Protein AF-A0A968LI42-F1 (afdb_monomer_lite)

pLDDT: mean 84.61, std 16.61, range [33.44, 98.5]

Secondary structure (DSSP, 8-state):
--------------PPPP-TTSBPPPPSS--B---EEEE----SS-EEEE--TTS-TT--GGGSHHHHHHHH-S---GGGSPEEEEE-TT-EEEEPEEGGGEE--EE-TT--EEEEEEEEETTEEEEEEEE-BTTTEEEPPP----

Sequence (146 aa):
MILAVIAVLPIIAVLPLPNAQGDYLPPIRRTPVHRLWQVVDRDPAGLNCRMAAEFPPGTLWFETARGQVLLTSDRHPIGQWPVVATLKRGAMVQAFSGNLGAQLIIRDRQKKPWLPVLVERSRGGVHCFVRANSKLIQPAGKETRF

Structure (mmCIF, N/CA/C/O backbone):
data_AF-A0A968LI42-F1
#
_entry.id   AF-A0A968LI42-F1
#
loop_
_atom_site.group_PDB
_atom_site.id
_atom_site.type_symbol
_atom_site.label_atom_id
_atom_site.label_alt_id
_atom_site.label_comp_id
_atom_site.label_asym_id
_atom_site.label_entity_id
_atom_site.label_seq_id
_atom_site.pdbx_PDB_ins_code
_atom_site.Cartn_x
_atom_site.Cartn_y
_atom_site.Cartn_z
_atom_site.occupancy
_atom_site.B_iso_or_equiv
_atom_site.auth_seq_id
_atom_site.auth_comp_id
_atom_site.auth_asym_id
_atom_site.auth_atom_id
_atom_site.pdbx_PDB_model_num
ATOM 1 N N . MET A 1 1 ? -11.589 49.378 25.412 1.00 38.12 1 MET A N 1
ATOM 2 C CA . MET A 1 1 ? -10.593 48.292 25.280 1.00 38.12 1 MET A CA 1
ATOM 3 C C . MET A 1 1 ? -11.362 47.006 25.007 1.00 38.12 1 MET A C 1
ATOM 5 O O . MET A 1 1 ? -12.029 46.529 25.911 1.00 38.12 1 MET A O 1
ATOM 9 N N . ILE A 1 2 ? -11.388 46.516 23.765 1.00 40.88 2 ILE A N 1
ATOM 10 C CA . ILE A 1 2 ? -12.085 45.268 23.407 1.00 40.88 2 ILE A CA 1
ATOM 11 C C . ILE A 1 2 ? -11.005 44.200 23.232 1.00 40.88 2 ILE A C 1
ATOM 13 O O . ILE A 1 2 ? -10.184 44.306 22.324 1.00 40.88 2 ILE A O 1
ATOM 17 N N . LEU A 1 3 ? -10.970 43.213 24.131 1.00 42.28 3 LEU A N 1
ATOM 18 C CA . LEU A 1 3 ? -10.148 42.018 23.952 1.00 42.28 3 LEU A CA 1
ATOM 19 C C . LEU A 1 3 ? -10.745 41.198 22.802 1.00 42.28 3 LEU A C 1
ATOM 21 O O . LEU A 1 3 ? -11.840 40.652 22.927 1.00 42.28 3 LEU A O 1
ATOM 25 N N . ALA A 1 4 ? -10.025 41.105 21.688 1.00 46.06 4 ALA A N 1
ATOM 26 C CA . ALA A 1 4 ? -10.322 40.132 20.648 1.00 46.06 4 ALA A CA 1
ATOM 27 C C . ALA A 1 4 ? -9.869 38.748 21.134 1.00 46.06 4 ALA A C 1
ATOM 29 O O . ALA A 1 4 ? -8.674 38.477 21.254 1.00 46.06 4 ALA A O 1
ATOM 30 N N . VAL A 1 5 ? -10.826 37.872 21.436 1.00 51.34 5 VAL A N 1
ATOM 31 C CA . VAL A 1 5 ? -10.554 36.456 21.698 1.00 51.34 5 VAL A CA 1
ATOM 32 C C . VAL A 1 5 ? -10.267 35.794 20.354 1.00 51.34 5 VAL A C 1
ATOM 34 O O . VAL A 1 5 ? -11.173 35.557 19.557 1.00 51.34 5 VAL A O 1
ATOM 37 N N . ILE A 1 6 ? -8.992 35.530 20.074 1.00 55.97 6 ILE A N 1
ATOM 38 C CA . ILE A 1 6 ? -8.581 34.747 18.907 1.00 55.97 6 ILE A CA 1
ATOM 39 C C . ILE A 1 6 ? -8.971 33.292 19.186 1.00 55.97 6 ILE A C 1
ATOM 41 O O . ILE A 1 6 ? -8.289 32.581 19.922 1.00 55.97 6 ILE A O 1
ATOM 45 N N . ALA A 1 7 ? -10.093 32.851 18.619 1.00 50.75 7 ALA A N 1
ATOM 46 C CA . ALA A 1 7 ? -10.469 31.446 18.616 1.00 50.75 7 ALA A CA 1
ATOM 47 C C . ALA A 1 7 ? -9.493 30.673 17.715 1.00 50.75 7 ALA A C 1
ATOM 49 O O . ALA A 1 7 ? -9.561 30.746 16.488 1.00 50.75 7 ALA A O 1
ATOM 50 N N . VAL A 1 8 ? -8.565 29.937 18.326 1.00 54.16 8 VAL A N 1
ATOM 51 C CA . VAL A 1 8 ? -7.714 28.979 17.616 1.00 54.16 8 VAL A CA 1
ATOM 52 C C . VAL A 1 8 ? -8.575 27.755 17.312 1.00 54.16 8 VAL A C 1
ATOM 54 O O . VAL A 1 8 ? -8.762 26.887 18.162 1.00 54.16 8 VAL A O 1
ATOM 57 N N . LEU A 1 9 ? -9.160 27.705 16.115 1.00 43.16 9 LEU A N 1
ATOM 58 C CA . LEU A 1 9 ? -9.849 26.505 15.643 1.00 43.16 9 LEU A CA 1
ATOM 59 C C . LEU A 1 9 ? -8.829 25.356 15.569 1.00 43.16 9 LEU A C 1
ATOM 61 O O . LEU A 1 9 ? -7.782 25.525 14.934 1.00 43.16 9 LEU A O 1
ATOM 65 N N . PRO A 1 10 ? -9.089 24.195 16.197 1.00 48.25 10 PRO A N 1
ATOM 66 C CA . PRO A 1 10 ? -8.191 23.061 16.078 1.00 48.25 10 PRO A CA 1
ATOM 67 C C . PRO A 1 10 ? -8.128 22.648 14.609 1.00 48.25 10 PRO A C 1
ATOM 69 O O . PRO A 1 10 ? -9.155 22.480 13.949 1.00 48.25 10 PRO A O 1
ATOM 72 N N . ILE A 1 11 ? -6.911 22.475 14.093 1.00 48.50 11 ILE A N 1
ATOM 73 C CA . ILE A 1 11 ? -6.694 21.834 12.799 1.00 48.50 11 ILE A CA 1
ATOM 74 C C . ILE A 1 11 ? -7.226 20.409 12.949 1.00 48.50 11 ILE A C 1
ATOM 76 O O . ILE A 1 11 ? -6.555 19.547 13.518 1.00 48.50 11 ILE A O 1
ATOM 80 N N . ILE A 1 12 ? -8.448 20.157 12.479 1.00 51.66 12 ILE A N 1
ATOM 81 C CA . ILE A 1 12 ? -8.954 18.796 12.347 1.00 51.66 12 ILE A CA 1
ATOM 82 C C . ILE A 1 12 ? -8.018 18.123 11.347 1.00 51.66 12 ILE A C 1
ATOM 84 O O . ILE A 1 12 ? -8.010 18.462 10.163 1.00 51.66 12 ILE A O 1
ATOM 88 N N . ALA A 1 13 ? -7.176 17.210 11.828 1.00 59.41 13 ALA A N 1
ATOM 89 C CA . ALA A 1 13 ? -6.402 16.346 10.957 1.00 59.41 13 ALA A CA 1
ATOM 90 C C . ALA A 1 13 ? -7.403 15.484 10.178 1.00 59.41 13 ALA A C 1
ATOM 92 O O . ALA A 1 13 ? -7.950 14.518 10.708 1.00 59.41 13 ALA A O 1
ATOM 93 N N . VAL A 1 14 ? -7.706 15.884 8.942 1.00 73.56 14 VAL A N 1
ATOM 94 C CA . VAL A 1 14 ? -8.646 15.159 8.087 1.00 73.56 14 VAL A CA 1
ATOM 95 C C . VAL A 1 14 ? -7.970 13.867 7.654 1.00 73.56 14 VAL A C 1
ATOM 97 O O . VAL A 1 14 ? -7.071 13.871 6.812 1.00 73.56 14 VAL A O 1
ATOM 100 N N . LEU A 1 15 ? -8.384 12.758 8.266 1.00 86.38 15 LEU A N 1
ATOM 101 C CA . LEU A 1 15 ? -7.966 11.429 7.842 1.00 86.38 15 LEU A CA 1
ATOM 102 C C . LEU A 1 15 ? -8.433 11.192 6.395 1.00 86.38 15 LEU A C 1
ATOM 104 O O . LEU A 1 15 ? -9.533 11.621 6.035 1.00 86.38 15 LEU A O 1
ATOM 108 N N . PRO A 1 16 ? -7.637 10.500 5.560 1.00 89.56 16 PRO A N 1
ATOM 109 C CA . PRO A 1 16 ? -8.080 10.070 4.242 1.00 89.56 16 PRO A CA 1
ATOM 110 C C . PRO A 1 16 ? -9.442 9.371 4.308 1.00 89.56 16 PRO A C 1
ATOM 112 O O . PRO A 1 16 ? -9.642 8.454 5.105 1.00 89.56 16 PRO A O 1
ATOM 115 N N . LEU A 1 17 ? -10.374 9.790 3.453 1.00 91.06 17 LEU A N 1
ATOM 116 C CA . LEU A 1 17 ? -11.706 9.197 3.365 1.00 91.06 17 LEU A CA 1
ATOM 117 C C . LEU A 1 17 ? -11.792 8.281 2.137 1.00 91.06 17 LEU A C 1
ATOM 119 O O . LEU A 1 17 ? -11.353 8.677 1.052 1.00 91.06 17 LEU A O 1
ATOM 123 N N . PRO A 1 18 ? -12.335 7.061 2.279 1.00 95.00 18 PRO A N 1
ATOM 124 C CA . PRO A 1 18 ? -12.588 6.196 1.139 1.00 95.00 18 PRO A CA 1
ATOM 125 C C . PRO A 1 18 ? -13.828 6.664 0.362 1.00 95.00 18 PRO A C 1
ATOM 127 O O . PRO A 1 18 ? -14.681 7.380 0.886 1.00 95.00 18 PRO A O 1
ATOM 130 N N . ASN A 1 19 ? -13.963 6.219 -0.886 1.00 95.31 19 ASN A N 1
ATOM 131 C CA . ASN A 1 19 ? -15.198 6.381 -1.652 1.00 95.31 19 ASN A CA 1
ATOM 132 C C . ASN A 1 19 ? -16.291 5.382 -1.203 1.00 95.31 19 ASN A C 1
ATOM 134 O O . ASN A 1 19 ? -16.086 4.566 -0.303 1.00 95.31 19 ASN A O 1
ATOM 138 N N . ALA A 1 20 ? -17.447 5.395 -1.877 1.00 96.94 20 ALA A N 1
ATOM 139 C CA . ALA A 1 20 ? -18.573 4.500 -1.581 1.00 96.94 20 ALA A CA 1
ATOM 140 C C . ALA A 1 20 ? -18.240 2.996 -1.705 1.00 96.94 20 ALA A C 1
ATOM 142 O O . ALA A 1 20 ? -18.896 2.161 -1.088 1.00 96.94 20 ALA A O 1
ATOM 143 N N . GLN A 1 21 ? -17.213 2.631 -2.476 1.00 97.56 21 GLN A N 1
ATOM 144 C CA . GLN A 1 21 ? -16.734 1.253 -2.630 1.00 97.56 21 GLN A CA 1
ATOM 145 C C . GLN A 1 21 ? -15.685 0.868 -1.570 1.00 97.56 21 GLN A C 1
ATOM 147 O O . GLN A 1 21 ? -15.182 -0.260 -1.561 1.00 97.56 21 GLN A O 1
ATOM 152 N N . GLY A 1 22 ? -15.352 1.790 -0.666 1.00 97.44 22 GLY A N 1
ATOM 153 C CA . GLY A 1 22 ? -14.304 1.627 0.332 1.00 97.44 22 GLY A CA 1
ATOM 154 C C . GLY A 1 22 ? -12.902 1.927 -0.200 1.00 97.44 22 GLY A C 1
ATOM 155 O O . GLY A 1 22 ? -11.942 1.783 0.542 1.00 97.44 22 GLY A O 1
ATOM 156 N N . ASP A 1 23 ? -12.749 2.345 -1.453 1.00 98.19 23 ASP A N 1
ATOM 157 C CA . ASP A 1 23 ? -11.447 2.591 -2.070 1.00 98.19 23 ASP A CA 1
ATOM 158 C C . ASP A 1 23 ? -10.904 3.974 -1.676 1.00 98.19 23 ASP A C 1
ATOM 160 O O . ASP A 1 23 ? -11.569 4.993 -1.879 1.00 98.19 23 ASP A O 1
ATOM 164 N N . TYR A 1 24 ? -9.670 4.030 -1.170 1.00 95.62 24 TYR A N 1
ATOM 165 C CA . TYR A 1 24 ? -8.934 5.291 -1.047 1.00 95.62 24 TYR A CA 1
ATOM 166 C C . TYR A 1 24 ? -8.357 5.635 -2.416 1.00 95.62 24 TYR A C 1
ATOM 168 O O . TYR A 1 24 ? -7.605 4.851 -2.990 1.00 95.62 24 TYR A O 1
ATOM 176 N N . LEU A 1 25 ? -8.734 6.781 -2.978 1.00 92.81 25 LEU A N 1
ATOM 177 C CA . LEU A 1 25 ? -8.355 7.147 -4.342 1.00 92.81 25 LEU A CA 1
ATOM 178 C C . LEU A 1 25 ? -7.088 8.014 -4.360 1.00 92.81 25 LEU A C 1
ATOM 180 O O . LEU A 1 25 ? -6.828 8.725 -3.387 1.00 92.81 25 LEU A O 1
ATOM 184 N N . PRO A 1 26 ? -6.321 8.004 -5.471 1.00 88.38 26 PRO A N 1
ATOM 185 C CA . PRO A 1 26 ? -5.285 9.001 -5.705 1.00 88.38 26 PRO A CA 1
ATOM 186 C C . PRO A 1 26 ? -5.843 10.409 -5.470 1.00 88.38 26 PRO A C 1
ATOM 188 O O . PRO A 1 26 ? -6.925 10.721 -5.983 1.00 88.38 26 PRO A O 1
ATOM 191 N N . PRO A 1 27 ? -5.15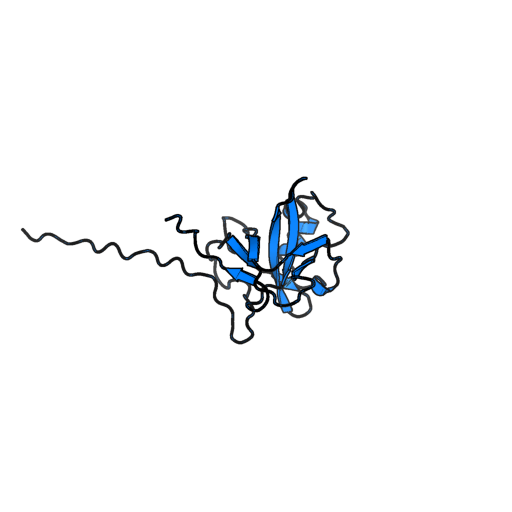5 11.249 -4.684 1.00 82.38 27 PRO A N 1
ATOM 192 C CA . PRO A 1 27 ? -5.669 12.564 -4.353 1.00 82.38 27 PRO A CA 1
ATOM 193 C C . PRO A 1 27 ? -5.705 13.444 -5.612 1.00 82.38 27 PRO A C 1
ATOM 195 O O . PRO A 1 27 ? -4.745 13.505 -6.375 1.00 82.38 27 PRO A 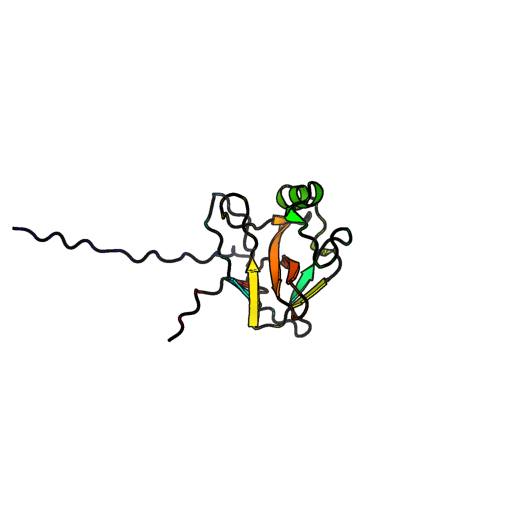O 1
ATOM 198 N N . ILE A 1 28 ? -6.832 14.127 -5.840 1.00 76.75 28 ILE A N 1
ATOM 199 C CA . ILE A 1 28 ? -7.044 14.998 -7.017 1.00 76.75 28 ILE A CA 1
ATOM 200 C C . ILE A 1 28 ? -6.217 16.291 -6.902 1.00 76.75 28 ILE A C 1
ATOM 202 O O . ILE A 1 28 ? -5.851 16.910 -7.897 1.00 76.75 28 ILE A O 1
ATOM 206 N N . ARG A 1 29 ? -5.922 16.711 -5.669 1.00 78.06 29 ARG A N 1
ATOM 207 C CA . ARG A 1 29 ? -5.092 17.873 -5.338 1.00 78.06 29 ARG A CA 1
ATOM 208 C C . ARG A 1 29 ? -3.979 17.431 -4.405 1.00 78.06 29 ARG A C 1
ATOM 210 O O . ARG A 1 29 ? -4.068 16.375 -3.792 1.00 78.06 29 ARG A O 1
ATOM 217 N N . ARG A 1 30 ? -2.945 18.253 -4.248 1.00 77.50 30 ARG A N 1
ATOM 218 C CA . ARG A 1 30 ? -1.889 17.976 -3.272 1.00 77.50 30 ARG A CA 1
ATOM 219 C C . ARG A 1 30 ? -2.484 17.924 -1.859 1.00 77.50 30 ARG A C 1
ATOM 221 O O . ARG A 1 30 ? -2.888 18.948 -1.319 1.00 77.50 30 ARG A O 1
ATOM 228 N N . THR A 1 31 ? -2.517 16.732 -1.275 1.00 80.31 31 THR A N 1
ATOM 229 C CA . THR A 1 31 ? -2.974 16.486 0.099 1.00 80.31 31 THR A CA 1
ATOM 230 C C . THR A 1 31 ? -1.769 16.107 0.959 1.00 80.31 31 THR A C 1
ATOM 232 O O . THR A 1 31 ? -0.932 15.337 0.476 1.00 80.31 31 THR A O 1
ATOM 235 N N . PRO A 1 32 ? -1.641 16.619 2.198 1.00 84.06 32 PRO A N 1
ATOM 236 C CA . PRO A 1 32 ? -0.605 16.165 3.121 1.00 84.06 32 PRO A CA 1
ATOM 237 C C . PRO A 1 32 ? -0.631 14.644 3.277 1.00 84.06 32 PRO A C 1
ATOM 239 O O . PRO A 1 32 ? -1.703 14.042 3.338 1.00 84.06 32 PRO A O 1
ATOM 242 N N . VAL A 1 33 ? 0.545 14.023 3.329 1.00 85.00 33 VAL A N 1
ATOM 243 C CA . VAL A 1 33 ? 0.650 12.584 3.565 1.00 85.00 33 VAL A CA 1
ATOM 244 C C . VAL A 1 33 ? 0.092 12.226 4.941 1.00 85.00 33 VAL A C 1
ATOM 246 O O . VAL A 1 33 ? 0.532 12.748 5.967 1.00 85.00 33 VAL A O 1
ATOM 249 N N . HIS A 1 34 ? -0.835 11.272 4.968 1.00 90.12 34 HIS A N 1
ATOM 250 C CA . HIS A 1 34 ? -1.171 10.556 6.186 1.00 90.12 34 HIS A CA 1
ATOM 251 C C . HIS A 1 34 ? -0.255 9.343 6.286 1.00 90.12 34 HIS A C 1
ATOM 253 O O . HIS A 1 34 ? -0.373 8.403 5.500 1.00 90.12 34 HIS A O 1
ATOM 259 N N . ARG A 1 35 ? 0.716 9.382 7.203 1.00 90.38 35 ARG A N 1
ATOM 260 C CA . ARG A 1 35 ? 1.780 8.367 7.238 1.00 90.38 35 ARG A CA 1
ATOM 261 C C . ARG A 1 35 ? 1.342 7.064 7.878 1.00 90.38 35 ARG A C 1
AT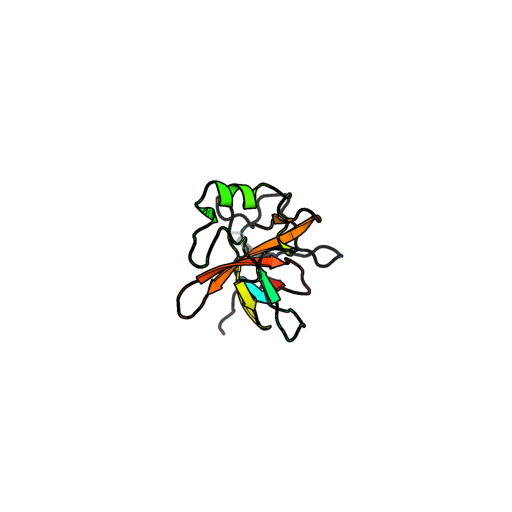OM 263 O O . ARG A 1 35 ? 1.735 6.012 7.399 1.00 90.38 35 ARG A O 1
ATOM 270 N N . LEU A 1 36 ? 0.567 7.118 8.952 1.00 92.69 36 LEU A N 1
ATOM 271 C CA . LEU A 1 36 ? 0.333 5.947 9.787 1.00 92.69 36 LEU A CA 1
ATOM 272 C C . LEU A 1 36 ? -0.984 5.263 9.425 1.00 92.69 36 LEU A C 1
ATOM 274 O O . LEU A 1 36 ? -2.052 5.867 9.510 1.00 92.69 36 LEU A O 1
ATOM 278 N N . TRP A 1 37 ? -0.912 3.996 9.040 1.00 95.50 37 TRP A N 1
ATOM 279 C CA . TRP A 1 37 ? -2.080 3.207 8.663 1.00 95.50 37 TRP A CA 1
ATOM 280 C C . TRP A 1 37 ? -2.108 1.893 9.435 1.00 95.50 37 TRP A C 1
ATOM 282 O O . TRP A 1 37 ? -1.063 1.297 9.685 1.00 95.50 37 TRP A O 1
ATOM 292 N N . GLN A 1 38 ? -3.305 1.438 9.787 1.00 96.81 38 GLN A N 1
ATOM 293 C CA . GLN A 1 38 ? -3.529 0.177 10.482 1.00 96.81 38 GLN A CA 1
ATOM 294 C C . GLN A 1 38 ? -4.192 -0.836 9.552 1.00 96.81 38 GLN A C 1
ATOM 296 O O . GLN A 1 38 ? -5.164 -0.527 8.860 1.00 96.81 38 GLN A O 1
ATOM 301 N N . VAL A 1 39 ? -3.691 -2.068 9.559 1.00 97.88 39 VAL A N 1
ATOM 302 C CA . VAL A 1 39 ? -4.305 -3.195 8.852 1.00 97.88 39 VAL A CA 1
ATOM 303 C C . VAL A 1 39 ? -5.566 -3.634 9.590 1.00 97.88 39 VAL A C 1
ATOM 305 O O . VAL A 1 39 ? -5.508 -4.042 10.749 1.00 97.88 39 VAL A O 1
ATOM 308 N N . VAL A 1 40 ? -6.706 -3.596 8.905 1.00 98.00 40 VAL A N 1
ATOM 309 C CA . VAL A 1 40 ? -8.020 -3.996 9.445 1.00 98.00 40 VAL A CA 1
ATOM 310 C C . VAL A 1 40 ? -8.604 -5.227 8.748 1.00 98.00 40 VAL A C 1
ATOM 312 O O . VAL A 1 40 ? -9.721 -5.644 9.067 1.00 98.00 40 VAL A O 1
ATOM 315 N N . ASP A 1 41 ? -7.844 -5.818 7.820 1.00 98.31 41 ASP A N 1
ATOM 316 C CA . ASP A 1 41 ? -8.226 -7.010 7.064 1.00 98.31 41 ASP A CA 1
ATOM 317 C C . ASP A 1 41 ? -8.766 -8.118 7.986 1.00 98.31 41 ASP A C 1
ATOM 319 O O . ASP A 1 41 ? -8.285 -8.339 9.106 1.00 98.31 41 ASP A O 1
ATOM 323 N N . ARG A 1 42 ? -9.842 -8.771 7.539 1.00 97.69 42 ARG A N 1
ATOM 324 C CA . ARG A 1 42 ? -10.499 -9.860 8.264 1.00 97.69 42 ARG A CA 1
ATOM 325 C C . ARG A 1 42 ? -10.059 -11.243 7.841 1.00 97.69 42 ARG A C 1
ATOM 327 O O . ARG A 1 42 ? -10.393 -12.187 8.553 1.00 97.69 42 ARG A O 1
ATOM 334 N N . ASP A 1 43 ? -9.309 -11.350 6.756 1.00 97.69 43 ASP A N 1
ATOM 335 C CA . ASP A 1 43 ? -8.706 -12.607 6.355 1.00 97.69 43 ASP A CA 1
ATOM 336 C C . ASP A 1 43 ? -7.697 -13.082 7.429 1.00 97.69 43 ASP A C 1
ATOM 338 O O . ASP A 1 43 ? -6.766 -12.339 7.764 1.00 97.69 43 ASP A O 1
ATOM 342 N N . PRO A 1 44 ? -7.844 -14.298 7.996 1.00 96.12 44 PRO A N 1
ATOM 343 C CA . PRO A 1 44 ? -6.883 -14.849 8.955 1.00 96.12 44 PRO A CA 1
ATOM 344 C C . PRO A 1 44 ? -5.477 -15.060 8.364 1.00 96.12 44 PRO A C 1
ATOM 346 O O . PRO A 1 44 ? -4.478 -15.024 9.100 1.00 96.12 44 PRO A O 1
ATOM 349 N N . ALA A 1 45 ? -5.365 -15.239 7.042 1.00 96.81 45 ALA A N 1
ATOM 350 C CA . ALA A 1 45 ? -4.076 -15.268 6.361 1.00 96.81 45 ALA A CA 1
ATOM 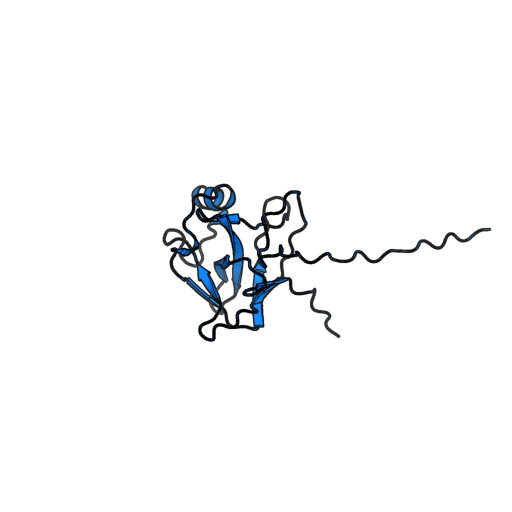351 C C . ALA A 1 45 ? -3.363 -13.915 6.516 1.00 96.81 45 ALA A C 1
ATOM 353 O O . ALA A 1 45 ? -2.171 -13.886 6.838 1.00 96.81 45 ALA A O 1
ATOM 354 N N . GLY A 1 46 ? -4.120 -12.818 6.453 1.00 96.50 46 GLY A N 1
ATOM 355 C CA . GLY A 1 46 ? -3.670 -11.438 6.608 1.00 96.50 46 GLY A CA 1
ATOM 356 C C . GLY A 1 46 ? -3.586 -10.687 5.280 1.00 96.50 46 GLY A C 1
ATOM 357 O O . GLY A 1 46 ? -3.741 -11.253 4.199 1.00 96.50 46 GLY A O 1
ATOM 358 N N . LEU A 1 47 ? -3.287 -9.392 5.366 1.00 98.19 47 LEU A N 1
ATOM 359 C CA . LEU A 1 47 ? -3.218 -8.512 4.207 1.00 98.19 47 LEU A CA 1
ATOM 360 C C . LEU A 1 47 ? -1.932 -8.751 3.413 1.00 98.19 47 LEU A C 1
ATOM 362 O O . LEU A 1 47 ? -0.821 -8.601 3.928 1.00 98.19 47 LEU A O 1
ATOM 366 N N . ASN A 1 48 ? -2.082 -9.068 2.131 1.00 97.94 48 ASN A N 1
ATOM 367 C CA . ASN A 1 48 ? -0.960 -9.232 1.213 1.00 97.94 48 ASN A CA 1
ATOM 368 C C . ASN A 1 48 ? -0.279 -7.891 0.904 1.00 97.94 48 ASN A C 1
ATOM 370 O O . ASN A 1 48 ? -0.919 -6.962 0.406 1.00 97.94 48 ASN A O 1
ATOM 374 N N . CYS A 1 49 ? 1.036 -7.840 1.101 1.00 96.75 49 CYS A N 1
ATOM 375 C CA . CYS A 1 49 ? 1.903 -6.765 0.642 1.00 96.75 49 CYS A CA 1
ATOM 376 C C . CYS A 1 49 ? 2.743 -7.254 -0.539 1.00 96.75 49 CYS A C 1
ATOM 378 O O . CYS A 1 49 ? 3.474 -8.246 -0.433 1.00 96.75 49 CYS A O 1
ATOM 380 N N . ARG A 1 50 ? 2.619 -6.578 -1.680 1.00 96.50 50 ARG A N 1
ATOM 381 C CA . ARG A 1 50 ? 3.154 -7.041 -2.965 1.00 96.50 50 ARG A CA 1
ATOM 382 C C . ARG A 1 50 ? 4.248 -6.130 -3.491 1.00 96.50 50 ARG A C 1
ATOM 384 O O . ARG A 1 50 ? 4.177 -4.918 -3.317 1.00 96.50 50 ARG A O 1
ATOM 391 N N . MET A 1 51 ? 5.233 -6.704 -4.164 1.00 94.81 51 MET A N 1
ATOM 392 C CA . MET A 1 51 ? 6.285 -5.948 -4.843 1.00 94.81 51 MET A CA 1
ATOM 393 C C . MET A 1 51 ? 6.675 -6.667 -6.131 1.00 94.81 51 MET A C 1
ATOM 395 O O . MET A 1 51 ? 6.657 -7.897 -6.178 1.00 94.81 51 MET A O 1
ATOM 399 N N . ALA A 1 52 ? 6.990 -5.908 -7.182 1.00 94.19 52 ALA A N 1
ATOM 400 C CA . ALA A 1 52 ? 7.471 -6.483 -8.432 1.00 94.19 52 ALA A CA 1
ATOM 401 C C . ALA A 1 52 ? 8.784 -7.243 -8.190 1.00 94.19 52 ALA A C 1
ATOM 403 O O . ALA A 1 52 ? 9.639 -6.780 -7.439 1.00 94.19 52 ALA A O 1
ATOM 404 N N . ALA A 1 53 ? 8.955 -8.396 -8.842 1.00 92.50 53 ALA A N 1
ATOM 405 C CA . ALA A 1 53 ? 10.111 -9.272 -8.625 1.00 92.50 53 ALA A CA 1
ATOM 406 C C . ALA A 1 53 ? 11.463 -8.593 -8.921 1.00 92.50 53 ALA A C 1
ATOM 408 O O . ALA A 1 53 ? 12.480 -8.971 -8.351 1.00 92.50 53 ALA A O 1
ATOM 409 N N . GLU A 1 54 ? 11.463 -7.573 -9.781 1.00 91.31 54 GLU A N 1
ATOM 410 C CA . GLU A 1 54 ? 12.641 -6.762 -10.105 1.00 91.31 54 GLU A CA 1
ATOM 411 C C . GLU A 1 54 ? 13.123 -5.857 -8.956 1.00 91.31 54 GLU A C 1
ATOM 413 O O . GLU A 1 54 ? 14.241 -5.351 -9.019 1.00 91.31 54 GLU A O 1
ATOM 418 N N . PHE A 1 55 ? 12.318 -5.673 -7.902 1.00 90.75 55 PHE A N 1
ATOM 419 C CA . PHE A 1 55 ? 12.668 -4.902 -6.707 1.00 90.75 55 PHE A CA 1
ATOM 420 C C . PHE A 1 55 ? 12.705 -5.823 -5.478 1.00 90.75 55 PHE A C 1
ATOM 422 O O . PHE A 1 55 ? 11.707 -5.940 -4.756 1.00 90.75 55 PHE A O 1
ATOM 429 N N . PRO A 1 56 ? 13.834 -6.504 -5.216 1.00 83.38 56 PRO A N 1
ATOM 430 C CA . PRO A 1 56 ? 13.948 -7.391 -4.065 1.00 83.38 56 PRO A CA 1
ATOM 431 C C . PRO A 1 56 ? 13.850 -6.620 -2.732 1.00 83.38 56 PRO A C 1
ATOM 433 O O . PRO A 1 56 ? 14.074 -5.404 -2.695 1.00 83.38 56 PRO A O 1
ATOM 436 N N . PRO A 1 57 ? 13.536 -7.302 -1.613 1.00 81.12 57 PRO A N 1
ATOM 437 C CA . PRO A 1 57 ? 13.519 -6.683 -0.288 1.00 81.12 57 PRO A CA 1
ATOM 438 C C . PRO A 1 57 ? 14.807 -5.902 0.017 1.00 81.12 57 PRO A C 1
ATOM 440 O O . PRO A 1 57 ? 15.898 -6.344 -0.329 1.00 81.12 57 PRO A O 1
ATOM 443 N N . GLY A 1 58 ? 14.673 -4.739 0.658 1.00 78.88 58 GLY A N 1
ATOM 444 C CA . GLY A 1 58 ? 15.784 -3.810 0.909 1.00 78.88 58 GLY A CA 1
ATOM 445 C C . GLY A 1 58 ? 16.086 -2.843 -0.243 1.00 78.88 58 GLY A C 1
ATOM 446 O O . GLY A 1 58 ? 16.828 -1.887 -0.047 1.00 78.88 58 GLY A O 1
ATOM 447 N N . THR A 1 59 ? 15.478 -3.026 -1.420 1.00 83.62 59 THR A N 1
ATOM 448 C CA . THR A 1 59 ? 15.621 -2.072 -2.530 1.00 83.62 59 THR A CA 1
ATOM 449 C C . THR A 1 59 ? 14.839 -0.792 -2.253 1.00 83.62 59 THR A C 1
ATOM 451 O O . THR A 1 59 ? 13.614 -0.826 -2.092 1.00 83.62 59 THR A O 1
ATOM 454 N N . LEU A 1 60 ? 15.522 0.351 -2.310 1.00 84.88 60 LEU A N 1
ATOM 455 C CA . LEU A 1 60 ? 14.911 1.682 -2.370 1.00 84.88 60 LEU A CA 1
ATOM 456 C C . LEU A 1 60 ? 14.352 1.926 -3.780 1.00 84.88 60 LEU A C 1
ATOM 458 O O . LEU A 1 60 ? 14.841 2.754 -4.542 1.00 84.88 60 LEU A O 1
ATOM 462 N N . TRP A 1 61 ? 13.343 1.143 -4.172 1.00 85.25 61 TRP A N 1
ATOM 463 C CA . TRP A 1 61 ? 12.813 1.116 -5.543 1.00 85.25 61 TRP A CA 1
ATOM 464 C C . TRP A 1 61 ? 12.425 2.508 -6.043 1.00 85.25 61 TRP A C 1
ATOM 466 O O . TRP A 1 61 ? 12.672 2.825 -7.204 1.00 85.25 61 TRP A O 1
ATOM 476 N N . PHE A 1 62 ? 11.889 3.356 -5.164 1.00 83.75 62 PHE A N 1
ATOM 477 C CA . PHE A 1 62 ? 11.470 4.722 -5.469 1.00 83.75 62 PHE A CA 1
ATOM 478 C C . PHE A 1 62 ? 12.634 5.646 -5.859 1.00 83.75 62 PHE A C 1
ATOM 480 O O . PHE A 1 62 ? 12.391 6.688 -6.452 1.00 83.75 62 PHE A O 1
ATOM 487 N N . GLU A 1 63 ? 13.888 5.285 -5.596 1.00 85.81 63 GLU A N 1
ATOM 488 C CA . GLU A 1 63 ? 15.062 6.051 -6.046 1.00 85.81 63 GLU A CA 1
ATOM 489 C C . GLU A 1 63 ? 15.516 5.653 -7.457 1.00 85.81 63 GLU A C 1
ATOM 491 O O . GLU A 1 63 ? 16.332 6.330 -8.078 1.00 85.81 63 GLU A O 1
ATOM 496 N N . THR A 1 64 ? 14.965 4.569 -8.008 1.00 86.12 64 THR A N 1
ATOM 497 C CA . THR A 1 64 ? 15.322 4.077 -9.342 1.00 86.12 64 THR A CA 1
ATOM 498 C C . THR A 1 64 ? 14.422 4.676 -10.422 1.00 86.12 64 THR A C 1
ATOM 500 O O . THR A 1 64 ? 13.226 4.891 -10.210 1.00 86.12 64 THR A O 1
ATOM 503 N N . ALA A 1 65 ? 14.956 4.858 -11.636 1.00 86.94 65 ALA A N 1
ATOM 504 C CA . ALA A 1 65 ? 14.167 5.322 -12.782 1.00 86.94 65 ALA A CA 1
ATOM 505 C C . ALA A 1 65 ? 12.954 4.414 -13.067 1.00 86.94 65 ALA A C 1
ATOM 507 O O . ALA A 1 65 ? 11.866 4.902 -13.363 1.00 86.94 65 ALA A O 1
ATOM 508 N N . ARG A 1 66 ? 13.110 3.090 -12.916 1.00 86.12 66 ARG A N 1
ATOM 509 C CA . ARG A 1 66 ? 12.008 2.125 -13.081 1.00 86.12 66 ARG A CA 1
ATOM 510 C C . ARG A 1 66 ? 10.960 2.251 -11.976 1.00 86.12 66 ARG A C 1
ATOM 512 O O . ARG A 1 66 ? 9.767 2.225 -12.264 1.00 86.12 66 ARG A O 1
ATOM 519 N N . GLY A 1 67 ? 11.375 2.451 -10.728 1.00 87.12 67 GLY A N 1
ATOM 520 C CA . GLY A 1 67 ? 10.444 2.662 -9.622 1.00 87.12 67 GLY A CA 1
ATOM 521 C C . GLY A 1 67 ? 9.663 3.970 -9.725 1.00 87.12 67 GLY A C 1
ATOM 522 O O . GLY A 1 67 ? 8.487 4.003 -9.380 1.00 87.12 67 GLY A O 1
ATOM 523 N N . GLN A 1 68 ? 10.249 5.025 -10.293 1.00 85.38 68 GLN A N 1
ATOM 524 C CA . GLN A 1 68 ? 9.524 6.268 -10.589 1.00 85.38 68 GLN A CA 1
ATOM 525 C C . GLN A 1 68 ? 8.400 6.064 -11.626 1.00 85.38 68 GLN A C 1
ATOM 527 O O . GLN A 1 68 ? 7.334 6.680 -11.532 1.00 85.38 68 GLN A O 1
ATOM 532 N N . VAL A 1 69 ? 8.564 5.125 -12.567 1.00 86.25 69 VAL A N 1
ATOM 533 C CA . VAL A 1 69 ? 7.485 4.718 -13.491 1.00 86.25 69 VAL A CA 1
ATOM 534 C C . VAL A 1 69 ? 6.344 4.011 -12.746 1.00 86.25 69 VAL A C 1
ATOM 536 O O . VAL A 1 69 ? 5.185 4.138 -13.150 1.00 86.25 69 VAL A O 1
ATOM 539 N N . LEU A 1 70 ? 6.616 3.320 -11.629 1.00 85.69 70 LEU A N 1
ATOM 540 C CA . LEU A 1 70 ? 5.561 2.741 -10.780 1.00 85.69 70 LEU A CA 1
ATOM 541 C C . LEU A 1 70 ? 4.640 3.802 -10.176 1.00 85.69 70 LEU A C 1
ATOM 543 O O . LEU A 1 70 ? 3.458 3.540 -9.971 1.00 85.69 70 LEU A O 1
ATOM 547 N N . LEU A 1 71 ? 5.171 4.995 -9.906 1.00 82.50 71 LEU A N 1
ATOM 548 C CA . LEU A 1 71 ? 4.424 6.080 -9.272 1.00 82.50 71 LEU A CA 1
ATOM 549 C C . LEU A 1 71 ? 3.549 6.872 -10.244 1.00 82.50 71 LEU A C 1
ATOM 551 O O . LEU A 1 71 ? 2.600 7.527 -9.820 1.00 82.50 71 LEU A O 1
ATOM 555 N N . THR A 1 72 ? 3.877 6.831 -11.534 1.00 79.19 72 THR A N 1
ATOM 556 C CA . THR A 1 72 ? 3.295 7.714 -12.557 1.00 79.19 72 THR A CA 1
ATOM 557 C C . THR A 1 72 ? 2.437 6.984 -13.589 1.00 79.19 72 THR A C 1
ATOM 559 O O . THR A 1 72 ? 1.630 7.619 -14.264 1.00 79.19 72 THR A O 1
ATOM 562 N N . SER A 1 73 ? 2.564 5.661 -13.706 1.00 81.44 73 SER A N 1
ATOM 563 C CA . SER A 1 73 ? 1.791 4.839 -14.642 1.00 81.44 73 SER A CA 1
ATOM 564 C C . SER A 1 73 ? 0.769 3.974 -13.912 1.00 81.44 73 SER A C 1
ATOM 566 O O . SER A 1 73 ? 1.047 3.404 -12.862 1.00 81.44 73 SER A O 1
ATOM 568 N N . ASP A 1 74 ? -0.413 3.826 -14.504 1.00 86.38 74 ASP A N 1
ATOM 569 C CA . ASP A 1 74 ? -1.479 2.949 -14.021 1.00 86.38 74 ASP A CA 1
ATOM 570 C C . ASP A 1 74 ? -1.524 1.604 -14.760 1.00 86.38 74 ASP A C 1
ATOM 572 O O . ASP A 1 74 ? -2.490 0.857 -14.648 1.00 86.38 74 ASP A O 1
ATOM 576 N N . ARG A 1 75 ? -0.490 1.273 -15.540 1.00 88.31 75 ARG A N 1
ATOM 577 C CA . ARG A 1 75 ? -0.456 0.051 -16.367 1.00 88.31 75 ARG A CA 1
ATOM 578 C C . ARG A 1 75 ? 0.088 -1.171 -15.628 1.00 88.31 75 ARG A C 1
ATOM 580 O O . ARG A 1 75 ? 0.124 -2.270 -16.182 1.00 88.31 75 ARG A O 1
ATOM 587 N N . HIS A 1 76 ? 0.500 -0.999 -14.377 1.00 91.38 76 HIS A N 1
ATOM 588 C CA . HIS A 1 76 ? 1.172 -2.033 -13.596 1.00 91.38 76 HIS A CA 1
ATOM 589 C C . HIS A 1 76 ? 0.194 -3.107 -13.102 1.00 91.38 76 HIS A C 1
ATOM 591 O O . HIS A 1 76 ? -0.901 -2.775 -12.641 1.00 91.38 76 HIS A O 1
ATOM 597 N N . PRO A 1 77 ? 0.551 -4.404 -13.151 1.00 95.25 77 PRO A N 1
ATOM 598 C CA . PRO A 1 77 ? -0.306 -5.496 -12.696 1.00 95.25 77 PRO A CA 1
ATOM 599 C C . PRO A 1 77 ? -0.093 -5.816 -11.206 1.00 95.25 77 PRO A C 1
ATOM 601 O O . PRO A 1 77 ? 0.144 -6.966 -10.849 1.00 95.25 77 PRO A O 1
ATOM 604 N N . ILE A 1 78 ? -0.195 -4.819 -10.322 1.00 96.00 78 ILE A N 1
ATOM 605 C CA . ILE A 1 78 ? 0.197 -4.938 -8.900 1.00 96.00 78 ILE A CA 1
ATOM 606 C C . ILE A 1 78 ? -0.491 -6.113 -8.186 1.00 96.00 78 ILE A C 1
ATOM 608 O O . ILE A 1 78 ? 0.139 -6.835 -7.417 1.00 96.00 78 ILE A O 1
ATOM 612 N N . GLY A 1 79 ? -1.765 -6.379 -8.494 1.00 96.62 79 GLY A N 1
ATOM 613 C CA . GLY A 1 79 ? -2.503 -7.515 -7.924 1.00 96.62 79 GLY A CA 1
ATOM 614 C C . GLY A 1 79 ? -1.937 -8.900 -8.260 1.00 96.62 79 GLY A C 1
ATOM 615 O O . GLY A 1 79 ? -2.296 -9.865 -7.592 1.00 96.62 79 GLY A O 1
ATOM 616 N N . GLN A 1 80 ? -1.062 -9.001 -9.262 1.00 96.75 80 GLN A N 1
ATOM 617 C CA . GLN A 1 80 ? -0.420 -10.243 -9.706 1.00 96.75 80 GLN A CA 1
ATOM 618 C C . GLN A 1 80 ? 1.047 -10.343 -9.287 1.00 96.75 80 GLN A C 1
ATOM 620 O O . GLN A 1 80 ? 1.668 -11.382 -9.488 1.00 96.75 80 GLN A O 1
ATOM 625 N N . TRP A 1 81 ? 1.617 -9.284 -8.714 1.00 96.19 81 TRP A N 1
ATOM 626 C CA . TRP A 1 81 ? 2.994 -9.318 -8.239 1.00 96.19 81 TRP A CA 1
ATOM 627 C C . TRP A 1 81 ? 3.169 -10.282 -7.060 1.00 96.19 81 TRP A C 1
ATOM 629 O O . TRP A 1 81 ? 2.211 -10.495 -6.305 1.00 96.19 81 TRP A O 1
ATOM 639 N N . PRO A 1 82 ? 4.382 -10.830 -6.862 1.00 96.69 82 PRO A N 1
ATOM 640 C CA . PRO A 1 82 ? 4.697 -11.655 -5.704 1.00 96.69 82 PRO A CA 1
ATOM 641 C C . PRO A 1 82 ? 4.319 -10.990 -4.378 1.00 96.69 82 PRO A C 1
ATOM 643 O O . PRO A 1 82 ? 4.467 -9.779 -4.193 1.00 96.69 82 PRO A O 1
ATOM 646 N N . VAL A 1 83 ? 3.840 -11.805 -3.439 1.00 95.69 83 VAL A N 1
ATOM 647 C CA . VAL A 1 83 ? 3.640 -11.387 -2.049 1.00 95.69 83 VAL A CA 1
ATOM 648 C C . VAL A 1 83 ? 4.990 -11.458 -1.343 1.00 95.69 83 VAL A C 1
ATOM 650 O O . VAL A 1 83 ? 5.575 -12.530 -1.235 1.00 95.69 83 VAL A O 1
ATOM 653 N N . VAL A 1 84 ? 5.487 -10.317 -0.865 1.00 94.00 84 VAL A N 1
ATOM 654 C CA . VAL A 1 84 ? 6.780 -10.211 -0.158 1.00 94.00 84 VAL A CA 1
ATOM 655 C C . VAL A 1 84 ? 6.605 -10.092 1.359 1.00 94.00 84 VAL A C 1
ATOM 657 O O . VAL A 1 84 ? 7.537 -10.314 2.140 1.00 94.00 84 VAL A O 1
ATOM 660 N N . ALA A 1 85 ? 5.392 -9.754 1.799 1.00 93.75 85 ALA A N 1
ATOM 661 C CA . ALA A 1 85 ? 4.988 -9.750 3.195 1.00 93.75 85 ALA A CA 1
ATOM 662 C C . ALA A 1 85 ? 3.495 -10.038 3.333 1.00 93.75 85 ALA A C 1
ATOM 664 O O . ALA A 1 85 ? 2.706 -9.638 2.479 1.00 93.75 85 ALA A O 1
ATOM 665 N N . THR A 1 86 ? 3.117 -10.626 4.463 1.00 95.75 86 THR A N 1
ATOM 666 C CA . THR A 1 86 ? 1.721 -10.713 4.890 1.00 95.75 86 THR A CA 1
ATOM 667 C C . THR A 1 86 ? 1.582 -10.021 6.236 1.00 95.75 86 THR A C 1
ATOM 669 O O . THR A 1 86 ? 2.357 -10.280 7.156 1.00 95.75 86 THR A O 1
ATOM 672 N N . LEU A 1 87 ? 0.623 -9.107 6.335 1.00 95.94 87 LEU A N 1
ATOM 673 C CA . LEU A 1 87 ? 0.435 -8.239 7.490 1.00 95.94 87 LEU A CA 1
ATOM 674 C C . LEU A 1 87 ? -0.769 -8.712 8.294 1.00 95.94 87 LEU A C 1
ATOM 676 O O . LEU A 1 87 ? -1.863 -8.881 7.755 1.00 95.94 87 LEU A O 1
ATOM 680 N N . LYS A 1 88 ? -0.576 -8.935 9.593 1.00 96.88 88 LYS A N 1
ATOM 681 C CA . LYS A 1 88 ? -1.672 -9.328 10.479 1.00 96.88 88 LYS A CA 1
ATOM 682 C C . LYS A 1 88 ? -2.555 -8.130 10.812 1.00 96.88 88 LYS A C 1
ATOM 684 O O . LYS A 1 88 ? -2.098 -6.988 10.814 1.00 96.88 88 LYS A O 1
ATOM 689 N N . ARG A 1 89 ? -3.829 -8.399 11.104 1.00 97.25 89 ARG A N 1
ATOM 690 C CA . ARG A 1 89 ? -4.755 -7.381 11.607 1.00 97.25 89 ARG A CA 1
ATOM 691 C C . ARG A 1 89 ? -4.150 -6.689 12.832 1.00 97.25 89 ARG A C 1
ATOM 693 O O . ARG A 1 89 ? -3.561 -7.345 13.684 1.00 97.25 89 ARG A O 1
ATOM 700 N N . GLY A 1 90 ? -4.308 -5.373 12.905 1.00 95.62 90 GLY A N 1
ATOM 701 C CA . GLY A 1 90 ? -3.749 -4.526 13.952 1.00 95.62 90 GLY A CA 1
ATOM 702 C C . GLY A 1 90 ? -2.328 -4.047 13.662 1.00 95.62 90 GLY A C 1
ATOM 703 O O . GLY A 1 90 ? -1.893 -3.095 14.302 1.00 95.62 90 GLY A O 1
ATOM 704 N N . ALA A 1 91 ? -1.626 -4.640 12.685 1.00 95.12 91 ALA A N 1
ATOM 705 C CA . ALA A 1 91 ? -0.298 -4.187 12.295 1.00 95.12 91 ALA A CA 1
ATOM 706 C C . ALA A 1 91 ? -0.335 -2.744 11.780 1.00 95.12 91 ALA A C 1
ATOM 708 O O . ALA A 1 91 ? -1.225 -2.363 11.014 1.00 95.12 91 ALA A O 1
ATOM 709 N N . MET A 1 92 ? 0.674 -1.975 12.178 1.00 94.69 92 MET A N 1
ATOM 710 C CA . MET A 1 92 ? 0.877 -0.597 11.752 1.00 94.69 92 MET A CA 1
ATOM 711 C C . MET A 1 92 ? 1.877 -0.560 10.597 1.00 94.69 92 MET A C 1
ATOM 713 O O . MET A 1 92 ? 2.897 -1.248 10.633 1.00 94.69 92 MET A O 1
ATOM 717 N N . VAL A 1 93 ? 1.594 0.243 9.575 1.00 94.88 93 VAL A N 1
ATOM 718 C CA . VAL A 1 93 ? 2.489 0.460 8.431 1.00 94.88 93 VAL A CA 1
ATOM 719 C C . VAL A 1 93 ? 2.648 1.943 8.138 1.00 94.88 93 VAL A C 1
ATOM 721 O O . VAL A 1 93 ? 1.753 2.748 8.414 1.00 94.88 93 VAL A O 1
ATOM 724 N N . GLN A 1 94 ? 3.791 2.298 7.551 1.00 93.25 94 GLN A N 1
ATOM 725 C CA . GLN A 1 94 ? 4.088 3.673 7.167 1.00 93.25 94 GLN A CA 1
ATOM 726 C C . GLN A 1 94 ? 3.874 3.863 5.665 1.00 93.25 94 GLN A C 1
ATOM 728 O O . GLN A 1 94 ? 4.523 3.204 4.860 1.00 93.25 94 GLN A O 1
ATOM 733 N N . ALA A 1 95 ? 2.979 4.761 5.267 1.00 92.06 95 ALA A N 1
ATOM 734 C CA . ALA A 1 95 ? 2.771 5.127 3.874 1.00 92.06 95 ALA A CA 1
ATOM 735 C C . ALA A 1 95 ? 3.944 5.952 3.329 1.00 92.06 95 ALA A C 1
ATOM 737 O O . ALA A 1 95 ? 4.453 6.859 3.994 1.00 92.06 95 ALA A O 1
ATOM 738 N N . PHE A 1 96 ? 4.317 5.678 2.080 1.00 86.19 96 PHE A N 1
ATOM 739 C CA . PHE A 1 96 ? 5.242 6.521 1.330 1.00 86.19 96 PHE A CA 1
ATOM 740 C C . PHE A 1 96 ? 4.589 7.857 0.982 1.00 86.19 96 PHE A C 1
ATOM 742 O O . PHE A 1 96 ? 3.418 7.916 0.601 1.00 86.19 96 PHE A O 1
ATOM 749 N N . SER A 1 97 ? 5.366 8.935 1.069 1.00 77.38 97 SER A N 1
ATOM 750 C CA . SER A 1 97 ? 4.970 10.229 0.519 1.00 77.38 97 SER A CA 1
ATOM 751 C C . SER A 1 97 ? 5.551 10.423 -0.873 1.00 77.38 97 SER A C 1
ATOM 753 O O . SER A 1 97 ? 6.707 10.079 -1.109 1.00 77.38 97 SER A O 1
ATOM 755 N N . GLY A 1 98 ? 4.782 11.040 -1.764 1.00 65.44 98 GLY A N 1
ATOM 756 C CA . GLY A 1 98 ? 5.301 11.579 -3.017 1.00 65.44 98 GLY A CA 1
ATOM 757 C C . GLY A 1 98 ? 6.101 12.869 -2.800 1.00 65.44 98 GLY A C 1
ATOM 758 O O . GLY A 1 98 ? 6.347 13.293 -1.664 1.00 65.44 98 GLY A O 1
ATOM 759 N N . ASN A 1 99 ? 6.461 13.529 -3.904 1.00 64.69 99 ASN A N 1
ATOM 760 C CA . ASN A 1 99 ? 7.200 14.792 -3.881 1.00 64.69 99 ASN A CA 1
ATOM 761 C C . ASN A 1 99 ? 6.576 15.806 -2.912 1.00 64.69 99 ASN A C 1
ATOM 763 O O . ASN A 1 99 ? 5.360 16.018 -2.888 1.00 64.69 99 ASN A O 1
ATOM 767 N N . LEU A 1 100 ? 7.440 16.440 -2.114 1.00 61.09 100 LEU A N 1
ATOM 768 C CA . LEU A 1 100 ? 7.078 17.463 -1.132 1.00 61.09 100 LEU A CA 1
ATOM 769 C C . LEU A 1 100 ? 6.037 17.004 -0.084 1.00 61.09 100 LEU A C 1
ATOM 771 O O . LEU A 1 100 ? 5.213 17.806 0.369 1.00 61.09 100 LEU A O 1
ATOM 775 N N . GLY A 1 101 ? 6.045 15.718 0.288 1.00 68.38 101 GLY A N 1
ATOM 776 C CA . GLY A 1 101 ? 5.206 15.188 1.367 1.00 68.38 101 GLY A CA 1
ATOM 777 C C . GLY A 1 101 ? 3.743 14.951 0.981 1.00 68.38 101 GLY A C 1
ATOM 778 O O . GLY A 1 101 ? 2.884 14.933 1.861 1.00 68.38 101 GLY A O 1
ATOM 779 N N . ALA A 1 102 ? 3.440 14.810 -0.312 1.00 80.19 102 ALA A N 1
ATOM 780 C CA . ALA A 1 102 ? 2.082 14.543 -0.778 1.00 80.19 102 ALA A CA 1
ATOM 781 C C . ALA A 1 102 ? 1.651 13.093 -0.497 1.00 80.19 102 ALA A C 1
ATOM 783 O O . ALA A 1 102 ? 2.464 12.170 -0.591 1.00 80.19 102 ALA A O 1
ATOM 784 N N . GLN A 1 103 ? 0.368 12.879 -0.193 1.00 86.81 103 GLN A N 1
ATOM 785 C CA . GLN A 1 103 ? -0.214 11.539 -0.117 1.00 86.81 103 GLN A CA 1
ATOM 786 C C . GLN A 1 103 ? -0.031 10.814 -1.454 1.00 86.81 103 GLN A C 1
ATOM 788 O O . GLN A 1 103 ? -0.394 11.338 -2.506 1.00 86.81 103 GLN A O 1
ATOM 793 N N . LEU A 1 104 ? 0.496 9.591 -1.401 1.00 89.25 104 LEU A N 1
ATOM 794 C CA . LEU A 1 104 ? 0.707 8.761 -2.578 1.00 89.25 104 LEU A CA 1
ATOM 795 C C . LEU A 1 104 ? -0.229 7.558 -2.531 1.00 89.25 104 LEU A C 1
ATOM 797 O O . LEU A 1 104 ? -0.166 6.743 -1.616 1.00 89.25 104 LEU A O 1
ATOM 801 N N . ILE A 1 105 ? -1.117 7.473 -3.514 1.00 92.56 105 ILE A N 1
ATOM 802 C CA . ILE A 1 105 ? -1.933 6.299 -3.815 1.00 92.56 105 ILE A CA 1
ATOM 803 C C . ILE A 1 105 ? -1.903 6.172 -5.333 1.00 92.56 105 ILE A C 1
ATOM 805 O O . ILE A 1 105 ? -2.149 7.155 -6.031 1.00 92.56 105 ILE A O 1
ATOM 809 N N . ILE A 1 106 ? -1.603 4.980 -5.839 1.00 92.56 106 ILE A N 1
ATOM 810 C CA . ILE A 1 106 ? -1.539 4.706 -7.280 1.00 92.56 106 ILE A CA 1
ATOM 811 C C . ILE A 1 106 ? -2.648 3.747 -7.691 1.00 92.56 106 ILE A C 1
ATOM 813 O O . ILE A 1 106 ? -3.258 3.098 -6.844 1.00 92.56 106 ILE A O 1
ATOM 817 N N . ARG A 1 107 ? -2.924 3.641 -8.991 1.00 94.62 107 ARG A N 1
ATOM 818 C CA . ARG A 1 107 ? -3.854 2.643 -9.533 1.00 94.62 107 ARG A CA 1
ATOM 819 C C . ARG A 1 107 ? -3.092 1.567 -10.290 1.00 94.62 107 ARG A C 1
ATOM 821 O O . ARG A 1 107 ? -2.080 1.856 -10.914 1.00 94.62 107 ARG A O 1
ATOM 828 N N . ASP A 1 108 ? -3.595 0.340 -10.245 1.00 95.19 108 ASP A N 1
ATOM 829 C CA . ASP A 1 108 ? -3.160 -0.720 -11.157 1.00 95.19 108 ASP A CA 1
ATOM 830 C C . ASP A 1 108 ? -3.934 -0.674 -12.486 1.00 95.19 108 ASP A C 1
ATOM 832 O O . ASP A 1 108 ? -4.875 0.110 -12.659 1.00 95.19 108 ASP A O 1
ATOM 836 N N . ARG A 1 109 ? -3.589 -1.579 -13.410 1.00 95.44 109 ARG A N 1
ATOM 837 C CA . ARG A 1 109 ? -4.257 -1.697 -14.720 1.00 95.44 109 ARG A CA 1
ATOM 838 C C . ARG A 1 109 ? -5.753 -2.015 -14.647 1.00 95.44 109 ARG A C 1
ATOM 840 O O . ARG A 1 109 ? -6.465 -1.821 -15.624 1.00 95.44 109 ARG A O 1
ATOM 847 N N . GLN A 1 110 ? -6.234 -2.500 -13.501 1.00 95.56 110 GLN A N 1
ATOM 848 C CA . GLN A 1 110 ? -7.652 -2.751 -13.217 1.00 95.56 110 GLN A CA 1
ATOM 849 C C . GLN A 1 110 ? -8.308 -1.560 -12.497 1.00 95.56 110 GLN A C 1
ATOM 851 O O . GLN A 1 110 ? -9.415 -1.677 -11.972 1.00 95.56 110 GLN A O 1
ATOM 856 N N . LYS A 1 111 ? -7.622 -0.410 -12.453 1.00 94.69 111 LYS A N 1
ATOM 857 C CA . LYS A 1 111 ? -8.020 0.839 -11.791 1.00 94.69 111 LYS A CA 1
ATOM 858 C C . LYS A 1 111 ? -8.196 0.728 -10.277 1.00 94.69 111 LYS A C 1
ATOM 860 O O . LYS A 1 111 ? -8.712 1.663 -9.654 1.00 94.69 111 LYS A O 1
ATOM 865 N N . LYS A 1 112 ? -7.733 -0.363 -9.667 1.00 96.25 112 LYS A N 1
ATOM 866 C CA . LYS A 1 112 ? -7.812 -0.570 -8.223 1.00 96.25 112 LYS A CA 1
ATOM 867 C C . LYS A 1 112 ? -6.681 0.180 -7.521 1.00 96.25 112 LYS A C 1
ATOM 869 O O . LYS A 1 112 ? -5.559 0.175 -8.030 1.00 96.25 112 LYS A O 1
ATOM 874 N N . PRO A 1 113 ? -6.945 0.817 -6.371 1.00 96.94 113 PRO A N 1
ATOM 875 C CA . PRO A 1 113 ? -5.952 1.648 -5.714 1.00 96.94 113 PRO A CA 1
ATOM 876 C C . PRO A 1 113 ? -4.986 0.838 -4.841 1.00 96.94 113 PRO A C 1
ATOM 878 O O . PRO A 1 113 ? -5.349 -0.172 -4.227 1.00 96.94 113 PRO A O 1
ATOM 881 N N . TRP A 1 114 ? -3.753 1.325 -4.759 1.00 96.94 114 TRP A N 1
ATOM 882 C CA . TRP A 1 114 ? -2.657 0.730 -4.009 1.00 96.94 114 TRP A CA 1
ATOM 883 C C . TRP A 1 114 ? -1.891 1.797 -3.238 1.00 96.94 114 TRP A C 1
ATOM 885 O O . TRP A 1 114 ? -1.541 2.847 -3.780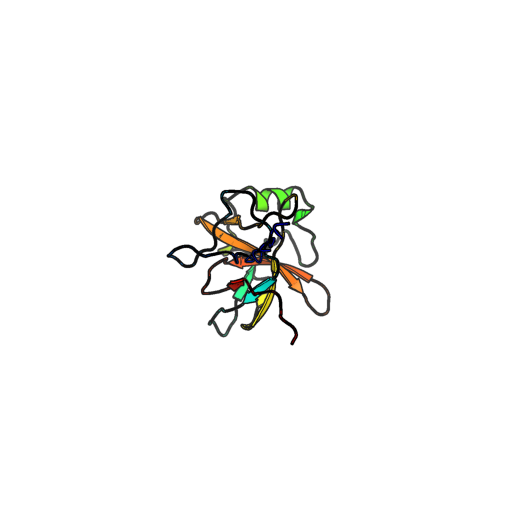 1.00 96.94 114 TRP A O 1
ATOM 895 N N . LEU A 1 115 ? -1.628 1.494 -1.971 1.00 96.00 115 LEU A N 1
ATOM 896 C CA . LEU A 1 115 ? -0.854 2.319 -1.062 1.00 96.00 115 LEU A CA 1
ATOM 897 C C . LEU A 1 115 ? 0.569 1.746 -0.991 1.00 96.00 115 LEU A C 1
ATOM 899 O O . LEU A 1 115 ? 0.733 0.612 -0.527 1.00 96.00 115 LEU A O 1
ATOM 903 N N . PRO A 1 116 ? 1.594 2.478 -1.453 1.00 94.62 116 PRO A N 1
ATOM 904 C CA . PRO A 1 116 ? 2.975 2.120 -1.172 1.00 94.62 116 PRO A CA 1
ATOM 905 C C . PRO A 1 116 ? 3.251 2.312 0.319 1.00 94.62 116 PRO A C 1
ATOM 907 O O . PRO A 1 116 ? 3.001 3.384 0.874 1.00 94.62 116 PRO A O 1
ATOM 910 N N . VAL A 1 117 ? 3.785 1.277 0.962 1.00 94.44 117 VAL A N 1
ATOM 911 C CA . VAL A 1 117 ? 4.068 1.248 2.398 1.00 94.44 117 VAL A CA 1
ATOM 912 C C . VAL A 1 117 ? 5.451 0.685 2.703 1.00 94.44 117 VAL A C 1
ATOM 914 O O . VAL A 1 117 ? 6.029 -0.081 1.930 1.00 94.44 117 VAL A O 1
ATOM 917 N N . LEU A 1 118 ? 5.973 1.077 3.858 1.00 92.00 118 LEU A N 1
ATOM 918 C CA . LEU A 1 118 ? 7.107 0.476 4.533 1.00 92.00 118 LEU A CA 1
ATOM 919 C C . LEU A 1 118 ? 6.571 -0.395 5.668 1.00 92.00 118 LEU A C 1
ATOM 921 O O . LEU A 1 118 ? 5.836 0.075 6.540 1.00 92.00 118 LEU A O 1
ATOM 925 N N . VAL A 1 119 ? 6.963 -1.663 5.641 1.00 90.19 119 VAL A N 1
ATOM 926 C CA . VAL A 1 119 ? 6.702 -2.641 6.693 1.00 90.19 119 VAL A CA 1
ATOM 927 C C . VAL A 1 119 ? 8.009 -2.882 7.434 1.00 90.19 119 VAL A C 1
ATOM 929 O O . VAL A 1 119 ? 8.950 -3.432 6.860 1.00 90.19 119 VAL A O 1
ATOM 932 N N . GLU A 1 120 ? 8.080 -2.481 8.697 1.00 85.56 120 GLU A N 1
ATOM 933 C CA . GLU A 1 120 ? 9.260 -2.721 9.530 1.00 85.56 120 GLU A CA 1
ATOM 934 C C . GLU A 1 120 ? 9.376 -4.204 9.909 1.00 85.56 120 GLU A C 1
ATOM 936 O O . GLU A 1 120 ? 8.384 -4.871 10.212 1.00 85.56 120 GLU A O 1
ATOM 941 N N . ARG A 1 121 ? 10.599 -4.742 9.883 1.00 78.69 121 ARG A N 1
ATOM 942 C CA . ARG A 1 121 ? 10.930 -6.079 10.392 1.00 78.69 121 ARG A CA 1
ATOM 943 C C . ARG A 1 121 ? 12.223 -6.025 11.198 1.00 78.69 121 ARG A C 1
ATOM 945 O O . ARG A 1 121 ? 13.034 -5.114 11.055 1.00 78.69 121 ARG A O 1
ATOM 952 N N . SER A 1 122 ? 12.460 -7.076 11.979 1.00 71.94 122 SER A N 1
ATOM 953 C CA . SER A 1 122 ? 13.655 -7.250 12.816 1.00 71.94 122 SER A CA 1
ATOM 954 C C . SER A 1 122 ? 14.990 -7.221 12.056 1.00 71.94 122 SER A C 1
ATOM 956 O O . SER A 1 122 ? 16.025 -6.987 12.668 1.00 71.94 122 SER A O 1
ATOM 958 N N . ARG A 1 123 ? 14.989 -7.447 10.734 1.00 67.56 123 ARG A N 1
ATOM 959 C CA . ARG A 1 123 ? 16.182 -7.398 9.864 1.00 67.56 123 ARG A CA 1
ATOM 960 C C . ARG A 1 123 ? 16.086 -6.321 8.773 1.00 67.56 123 ARG A C 1
ATOM 962 O O . ARG A 1 123 ? 16.637 -6.496 7.692 1.00 67.56 123 ARG A O 1
ATOM 969 N N . GLY A 1 124 ? 15.358 -5.236 9.038 1.00 74.19 124 GLY A N 1
ATOM 970 C CA . GLY A 1 124 ? 15.165 -4.121 8.108 1.00 74.19 124 GLY A CA 1
ATOM 971 C C . GLY A 1 124 ? 13.737 -4.006 7.570 1.00 74.19 124 GLY A C 1
ATOM 972 O O . GLY A 1 124 ? 12.856 -4.799 7.894 1.00 74.19 124 GLY A O 1
ATOM 973 N N . GLY A 1 125 ? 13.498 -2.976 6.763 1.00 82.69 125 GLY A N 1
ATOM 974 C CA . GLY A 1 125 ? 12.188 -2.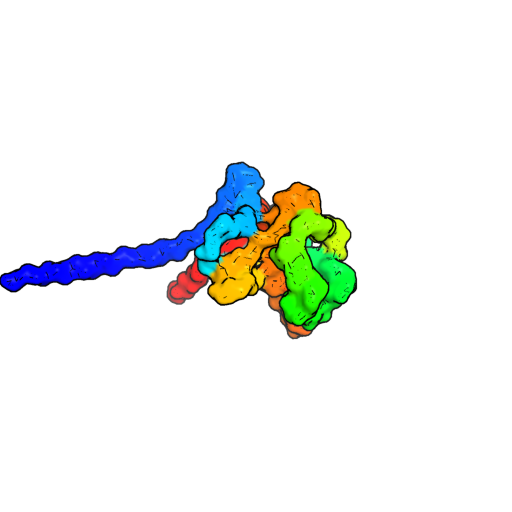672 6.196 1.00 82.69 125 GLY A CA 1
ATOM 975 C C . GLY A 1 125 ? 11.912 -3.369 4.864 1.00 82.69 125 GLY A C 1
ATOM 976 O O . GLY A 1 125 ? 12.811 -3.551 4.045 1.00 82.69 125 GLY A O 1
ATOM 977 N N . VAL A 1 126 ? 10.653 -3.724 4.613 1.00 86.19 126 VAL A N 1
ATOM 978 C CA . VAL A 1 126 ? 10.180 -4.156 3.292 1.00 86.19 126 VAL A CA 1
ATOM 979 C C . VAL A 1 126 ? 9.294 -3.068 2.715 1.00 86.19 126 VAL A C 1
ATOM 981 O O . VAL A 1 126 ? 8.246 -2.744 3.275 1.00 86.19 126 VAL A O 1
ATOM 984 N N . HIS A 1 127 ? 9.706 -2.525 1.575 1.00 91.31 127 HIS A N 1
ATOM 985 C CA . HIS A 1 127 ? 8.848 -1.668 0.778 1.00 91.31 127 HIS A CA 1
ATOM 986 C C . HIS A 1 127 ? 7.937 -2.526 -0.093 1.00 91.31 127 HIS A C 1
ATOM 988 O O . HIS A 1 127 ? 8.410 -3.439 -0.769 1.00 91.31 127 HIS A O 1
ATOM 994 N N . CYS A 1 128 ? 6.638 -2.251 -0.078 1.00 94.31 128 CYS A N 1
ATOM 995 C CA . CYS A 1 128 ? 5.650 -2.994 -0.854 1.00 94.31 128 CYS A CA 1
ATOM 996 C C . CYS A 1 128 ? 4.349 -2.205 -0.993 1.00 94.31 128 CYS A C 1
ATOM 998 O O . CYS A 1 128 ? 4.193 -1.120 -0.440 1.00 94.31 128 CYS A O 1
ATOM 1000 N N . PHE A 1 129 ? 3.421 -2.737 -1.776 1.00 96.44 129 PHE A N 1
ATOM 1001 C CA . PHE A 1 129 ? 2.116 -2.155 -2.031 1.00 96.44 129 PHE A CA 1
ATOM 1002 C C . PHE A 1 129 ? 1.037 -2.996 -1.365 1.00 96.44 129 PHE A C 1
ATOM 1004 O O . PHE A 1 129 ? 0.972 -4.213 -1.558 1.00 96.44 129 PHE A O 1
ATOM 1011 N N . VAL A 1 130 ? 0.151 -2.333 -0.630 1.00 97.81 130 VAL A N 1
ATOM 1012 C CA . VAL A 1 130 ? -1.083 -2.924 -0.102 1.00 97.81 130 VAL A CA 1
ATOM 1013 C C . VAL A 1 130 ? -2.284 -2.337 -0.827 1.00 97.81 130 VAL A C 1
ATOM 1015 O O . VAL A 1 130 ? -2.255 -1.189 -1.275 1.00 97.81 130 VAL A O 1
ATOM 1018 N N . ARG A 1 131 ? -3.356 -3.117 -0.971 1.00 98.19 131 ARG A N 1
ATOM 1019 C CA . ARG A 1 131 ? -4.591 -2.617 -1.585 1.00 98.19 131 ARG A CA 1
ATOM 1020 C C . ARG A 1 131 ? -5.179 -1.518 -0.694 1.00 98.19 131 ARG A C 1
ATOM 1022 O O . ARG A 1 131 ? -5.440 -1.751 0.484 1.00 98.19 131 ARG A O 1
ATOM 1029 N N . ALA A 1 132 ? -5.419 -0.341 -1.264 1.00 97.75 132 ALA A N 1
ATOM 1030 C CA . ALA A 1 132 ? -5.925 0.812 -0.526 1.00 97.75 132 ALA A CA 1
ATOM 1031 C C . ALA A 1 132 ? -7.461 0.782 -0.457 1.00 97.75 132 ALA A C 1
ATOM 1033 O O . ALA A 1 132 ? -8.148 1.524 -1.155 1.00 97.75 132 ALA A O 1
ATOM 1034 N N . ASN A 1 133 ? -8.000 -0.099 0.386 1.00 98.44 133 ASN A N 1
ATOM 1035 C CA . ASN A 1 133 ? -9.436 -0.225 0.623 1.00 98.44 133 ASN A CA 1
ATOM 1036 C C . ASN A 1 133 ? -9.731 -0.309 2.129 1.00 98.44 133 ASN A C 1
ATOM 1038 O O . ASN A 1 133 ? -9.021 -1.002 2.855 1.00 98.44 133 ASN A O 1
ATOM 1042 N N . SER A 1 134 ? -10.789 0.354 2.593 1.00 98.12 134 SER A N 1
ATOM 1043 C CA . SER A 1 134 ? -11.159 0.504 4.007 1.00 98.12 134 SER A CA 1
ATOM 1044 C C . SER A 1 134 ? -11.535 -0.798 4.711 1.00 98.12 134 SER A C 1
ATOM 1046 O O . SER A 1 134 ? -11.567 -0.837 5.940 1.00 98.12 134 SER A O 1
ATOM 1048 N N . LYS A 1 135 ? -11.797 -1.875 3.958 1.00 98.31 135 LYS A N 1
ATOM 1049 C CA . LYS A 1 135 ? -11.971 -3.233 4.499 1.00 98.31 135 LYS A CA 1
ATOM 1050 C C . LYS A 1 135 ? -10.643 -3.929 4.812 1.00 98.31 135 LYS A C 1
ATOM 1052 O O . LYS A 1 135 ? -10.653 -4.957 5.480 1.00 98.31 135 LYS A O 1
ATOM 1057 N N . LEU A 1 136 ? -9.530 -3.396 4.312 1.00 98.50 136 LEU A N 1
ATOM 1058 C CA . LEU A 1 136 ? -8.198 -4.000 4.373 1.00 98.50 136 LEU A CA 1
ATOM 1059 C C . LEU A 1 136 ? -7.237 -3.164 5.222 1.00 98.50 136 LEU A C 1
ATOM 1061 O O . LEU A 1 136 ? -6.484 -3.705 6.029 1.00 98.50 136 LEU A O 1
ATOM 1065 N N . ILE A 1 137 ? -7.276 -1.841 5.061 1.00 98.12 137 ILE A N 1
ATOM 1066 C CA . ILE A 1 137 ? -6.391 -0.900 5.745 1.00 98.12 137 ILE A CA 1
ATOM 1067 C C . ILE A 1 137 ? -7.118 0.421 6.010 1.00 98.12 137 ILE A C 1
ATOM 1069 O O . ILE A 1 137 ? -7.947 0.830 5.203 1.00 98.12 137 ILE A O 1
ATOM 1073 N N . GLN A 1 138 ? -6.821 1.092 7.123 1.00 97.00 138 GLN A N 1
ATOM 1074 C CA . GLN A 1 138 ? -7.428 2.376 7.488 1.00 97.00 138 GLN A CA 1
ATOM 1075 C C . GLN A 1 138 ? -6.377 3.372 7.999 1.00 97.00 138 GLN A C 1
ATOM 1077 O O . GLN A 1 138 ? -5.382 2.950 8.594 1.00 97.00 138 GLN A O 1
ATOM 1082 N N . PRO A 1 139 ? -6.570 4.687 7.787 1.00 94.31 139 PRO A N 1
ATOM 1083 C CA . PRO A 1 139 ? -5.751 5.707 8.421 1.00 94.31 139 PRO A CA 1
ATOM 1084 C C . PRO A 1 139 ? -5.858 5.590 9.938 1.00 94.31 139 PRO A C 1
ATOM 1086 O O . PRO A 1 139 ? -6.956 5.642 10.488 1.00 94.31 139 PRO A O 1
ATOM 1089 N N . ALA A 1 140 ? -4.726 5.462 10.618 1.00 91.06 140 ALA A N 1
ATOM 1090 C CA . ALA A 1 140 ? -4.703 5.512 12.070 1.00 91.06 140 ALA A CA 1
ATOM 1091 C C . ALA A 1 140 ? -4.551 6.963 12.535 1.00 91.06 140 ALA A C 1
ATOM 1093 O O . ALA A 1 140 ? -3.769 7.720 11.956 1.00 91.06 140 ALA A O 1
ATOM 1094 N N . GLY A 1 141 ? -5.279 7.359 13.579 1.00 79.00 141 GLY A N 1
ATOM 1095 C CA . GLY A 1 141 ? -5.051 8.648 14.233 1.00 79.00 141 GLY A CA 1
ATOM 1096 C C . GLY A 1 141 ? -3.611 8.767 14.747 1.00 79.00 141 GLY A C 1
ATOM 1097 O O . GLY A 1 141 ? -2.907 7.765 14.893 1.00 79.00 141 GLY A O 1
ATOM 1098 N N . LYS A 1 142 ? -3.160 9.994 15.043 1.00 53.84 142 LYS A N 1
ATOM 1099 C CA . LYS A 1 142 ? -1.973 10.145 15.894 1.00 53.84 142 LYS A CA 1
ATOM 1100 C C . LYS A 1 142 ? -2.274 9.422 17.202 1.00 53.84 142 LYS A C 1
ATOM 1102 O O . LYS A 1 142 ? -3.313 9.678 17.800 1.00 53.84 142 LYS A O 1
ATOM 1107 N N . GLU A 1 143 ? -1.390 8.519 17.599 1.00 40.34 143 GLU A N 1
ATOM 1108 C CA . GLU A 1 143 ? -1.443 7.856 18.894 1.00 40.34 143 GLU A CA 1
ATOM 1109 C C . GLU A 1 143 ? -1.479 8.933 19.984 1.00 40.34 143 GLU A C 1
ATOM 1111 O O . GLU A 1 143 ? -0.478 9.598 20.257 1.00 40.34 143 GLU A O 1
ATOM 1116 N N . THR A 1 144 ? -2.657 9.172 20.560 1.00 34.41 144 THR A N 1
ATOM 1117 C CA . THR A 1 144 ? -2.781 9.902 21.816 1.00 34.41 144 THR A CA 1
ATOM 1118 C C . THR A 1 144 ? -2.239 8.954 22.876 1.00 34.41 144 THR A C 1
ATOM 1120 O O . THR A 1 144 ? -2.958 8.094 23.379 1.00 34.41 144 THR A O 1
ATOM 1123 N N . ARG A 1 145 ? -0.935 9.039 23.160 1.00 33.44 145 ARG A N 1
ATOM 1124 C CA . ARG A 1 145 ? -0.432 8.538 24.439 1.00 33.44 145 ARG A CA 1
ATOM 1125 C C . ARG A 1 145 ? -1.136 9.357 25.520 1.00 33.44 145 ARG A C 1
ATOM 1127 O O . ARG A 1 145 ? -1.006 10.582 25.519 1.00 33.44 145 ARG A O 1
ATOM 1134 N N . PHE A 1 146 ? -1.946 8.677 26.325 1.00 35.88 146 PHE A N 1
ATOM 1135 C CA . PHE A 1 146 ? -2.431 9.190 27.602 1.00 35.88 146 PHE A CA 1
ATOM 1136 C C . PHE A 1 146 ? -1.256 9.372 28.563 1.00 35.88 146 PHE A C 1
ATOM 1138 O O . PHE A 1 146 ? -0.294 8.572 28.461 1.00 35.88 146 PHE A O 1
#

Radius of gyration: 17.29 Å; chains: 1; bounding box: 35×64×44 Å

Foldseek 3Di:
DDDDDPPPDPPPPDWQDADPQQFRAFDPDFDAALWKKFWQAPPQQAFFFFDAPVQDFPRPLCVDPVSVCVQVDQAAPRVPGDGPDGDHGGDMWTFDADPPRGYGWHHHNVRFIWTFTWDADPVGIGTGITGRGNNTMTRDDPPPPD